Protein AF-A0AAD4UUZ1-F1 (afdb_monomer_lite)

Foldseek 3Di:
DEECEQLDALQEHHDQPPPVRALVVSVVCCVPPVLVDDQQDKYQYHDDPPRADPVRHRIDGSVVCVVSVVSHCVPSVVRVPPD

Radius of gyration: 12.46 Å; chains: 1; bounding box: 26×26×36 Å

pLDDT: mean 87.06, std 7.43, range [58.41, 96.88]

Secondary structure (DSSP, 8-state):
-EEEETSSBTTB---SSSTT--HHHHHHHIIIIITTS-TTPEEEE---TT---TT----EEHHHHHHTHHHHHHHHHHHHH--

Sequence (83 aa):
MAFTGDALLIRGCGRTDFQGGSSHQLYKSVHSQIFTLPKNTLIYPRLTKDETYPDGKTTMSVYERKASIREFYGLIFPSLLQR

Organism: Prunus dulcis (NCBI:txid3755)

InterPro domains:
  IPR036866 Ribonuclease Z/Hydroxyacylglutathione hydrolase-like [G3DSA:3.60.15.10] (1-72)
  IPR036866 Ribonuclease Z/Hydroxyacylglutathione hydrolase-like [SSF56281] (2-70)
  IPR051682 Mitochondrial Persulfide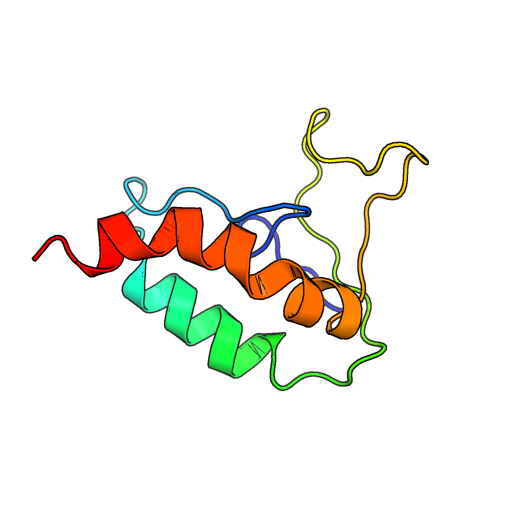 Dioxygenase [PTHR43084] (1-47)

Structure (mmCIF, N/CA/C/O backbone):
data_AF-A0AAD4UUZ1-F1
#
_entry.id   AF-A0AAD4UUZ1-F1
#
loop_
_atom_site.group_PDB
_atom_site.id
_atom_site.type_symbol
_atom_site.label_atom_id
_atom_site.label_alt_id
_atom_site.label_comp_id
_atom_site.label_asym_id
_atom_site.label_entity_id
_atom_site.label_seq_id
_atom_site.pdbx_PDB_ins_code
_atom_site.Cartn_x
_atom_site.Cartn_y
_atom_site.Cartn_z
_atom_site.occupancy
_atom_site.B_iso_or_equiv
_atom_site.auth_seq_id
_atom_site.auth_comp_id
_atom_site.auth_asym_id
_atom_site.auth_atom_id
_atom_site.pdbx_PDB_model_num
ATOM 1 N N . MET A 1 1 ? -0.099 -5.687 13.373 1.00 85.62 1 MET A N 1
ATOM 2 C CA . MET A 1 1 ? 0.719 -4.545 12.900 1.00 85.62 1 MET A CA 1
ATOM 3 C C . MET A 1 1 ? 1.446 -4.999 11.640 1.00 85.62 1 MET A C 1
ATOM 5 O O . MET A 1 1 ? 1.774 -6.177 11.575 1.00 85.62 1 MET A O 1
ATOM 9 N N . ALA A 1 2 ? 1.642 -4.130 10.649 1.00 92.38 2 ALA A N 1
ATOM 10 C CA . ALA A 1 2 ? 2.273 -4.454 9.367 1.00 92.38 2 ALA A CA 1
ATOM 11 C C . ALA A 1 2 ? 3.328 -3.398 9.010 1.00 92.38 2 ALA A C 1
ATOM 13 O O . ALA A 1 2 ? 3.015 -2.211 8.977 1.00 92.38 2 ALA A O 1
ATOM 14 N N . PHE A 1 3 ? 4.559 -3.823 8.731 1.00 92.38 3 PHE A N 1
ATOM 15 C CA . PHE A 1 3 ? 5.631 -2.946 8.257 1.00 92.38 3 PHE A CA 1
ATOM 16 C C . PHE A 1 3 ? 5.669 -2.996 6.732 1.00 92.38 3 PHE A C 1
ATOM 18 O O . PHE A 1 3 ? 5.853 -4.068 6.160 1.00 92.38 3 PHE A O 1
ATOM 25 N N . THR A 1 4 ? 5.452 -1.862 6.070 1.00 91.94 4 THR A N 1
ATOM 26 C CA . THR A 1 4 ? 5.282 -1.810 4.606 1.00 91.94 4 THR A CA 1
ATOM 27 C C . THR A 1 4 ? 6.497 -1.267 3.872 1.00 91.94 4 THR A C 1
ATOM 29 O O . THR A 1 4 ? 6.539 -1.344 2.645 1.00 91.94 4 THR A O 1
ATOM 32 N N . GLY A 1 5 ? 7.488 -0.739 4.599 1.00 90.50 5 GLY A N 1
ATOM 33 C CA . GLY A 1 5 ? 8.662 -0.114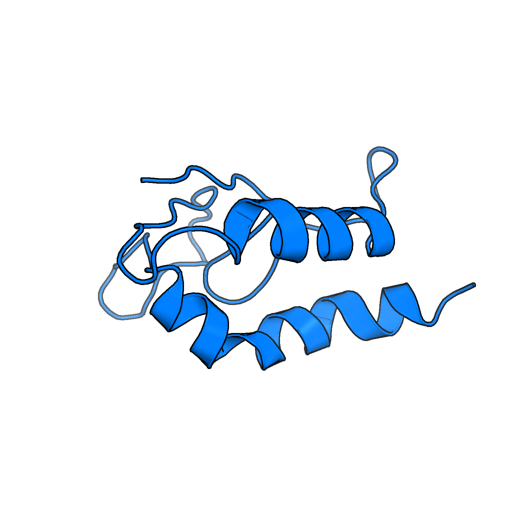 3.998 1.00 90.50 5 GLY A CA 1
ATOM 34 C C . GLY A 1 5 ? 8.245 0.941 2.973 1.00 90.50 5 GLY A C 1
ATOM 35 O O . GLY A 1 5 ? 7.358 1.748 3.246 1.00 90.50 5 GLY A O 1
ATOM 36 N N . ASP A 1 6 ? 8.834 0.870 1.782 1.00 89.44 6 ASP A N 1
ATOM 37 C CA . ASP A 1 6 ? 8.515 1.759 0.662 1.00 89.44 6 ASP A CA 1
ATOM 38 C C . ASP A 1 6 ? 7.327 1.279 -0.187 1.00 89.44 6 ASP A C 1
ATOM 40 O O . ASP A 1 6 ? 6.903 1.976 -1.100 1.00 89.44 6 ASP A O 1
ATOM 44 N N . ALA A 1 7 ? 6.726 0.115 0.082 1.00 89.00 7 ALA A N 1
ATOM 45 C CA . ALA A 1 7 ? 5.581 -0.347 -0.711 1.00 89.00 7 ALA A CA 1
ATOM 46 C C . ALA A 1 7 ? 4.324 0.516 -0.480 1.00 89.00 7 ALA A C 1
ATOM 48 O O . ALA A 1 7 ? 3.477 0.665 -1.361 1.00 89.00 7 ALA A O 1
ATOM 49 N N . LEU A 1 8 ? 4.187 1.091 0.714 1.00 89.06 8 LEU A N 1
ATOM 50 C CA . LEU A 1 8 ? 3.039 1.905 1.090 1.00 89.06 8 LEU A CA 1
ATOM 51 C C . LEU A 1 8 ? 3.485 3.003 2.048 1.00 89.06 8 LEU A C 1
ATOM 53 O O . LEU A 1 8 ? 4.072 2.681 3.079 1.00 89.06 8 LEU A O 1
ATOM 57 N N . LEU A 1 9 ? 3.169 4.255 1.712 1.00 88.44 9 LEU A N 1
ATOM 58 C CA . LEU A 1 9 ? 3.559 5.467 2.442 1.00 88.44 9 LEU A CA 1
ATOM 59 C C . LEU A 1 9 ? 2.320 6.251 2.896 1.00 88.44 9 LEU A C 1
ATOM 61 O O . LEU A 1 9 ? 1.193 5.905 2.519 1.00 88.44 9 LEU A O 1
ATOM 65 N N . ILE A 1 10 ? 2.513 7.304 3.706 1.00 84.06 10 ILE A N 1
ATOM 66 C CA . ILE A 1 10 ? 1.394 8.019 4.343 1.00 84.06 10 ILE A CA 1
ATOM 67 C C . ILE A 1 10 ? 0.428 8.663 3.342 1.00 84.06 10 ILE A C 1
ATOM 69 O O . ILE A 1 10 ? -0.785 8.651 3.553 1.00 84.06 10 ILE A O 1
ATOM 73 N N . ARG A 1 11 ? 0.953 9.131 2.210 1.00 80.94 11 ARG A N 1
ATOM 74 C CA . ARG A 1 11 ? 0.180 9.754 1.123 1.00 80.94 11 ARG A CA 1
ATOM 75 C C . ARG A 1 11 ? 0.583 9.233 -0.253 1.00 80.94 11 ARG A C 1
ATOM 77 O O . ARG A 1 11 ? 0.463 9.929 -1.255 1.00 80.94 11 ARG A O 1
ATOM 84 N N . GLY A 1 12 ? 1.097 8.007 -0.310 1.00 87.12 12 GLY A N 1
ATOM 85 C CA . GLY A 1 12 ? 1.623 7.481 -1.559 1.00 87.12 12 GLY A CA 1
ATOM 86 C C . GLY A 1 12 ? 2.224 6.090 -1.458 1.00 87.12 12 GLY A C 1
ATOM 87 O O . GLY A 1 12 ? 1.789 5.235 -0.679 1.00 87.12 12 GLY A O 1
ATOM 88 N N . CYS A 1 13 ? 3.220 5.864 -2.299 1.00 89.69 13 CYS A N 1
ATOM 89 C CA . CYS A 1 13 ? 4.030 4.662 -2.341 1.00 89.69 13 CYS A CA 1
ATOM 90 C C . CYS A 1 13 ? 5.413 5.002 -2.891 1.00 89.69 13 CYS A C 1
ATOM 92 O O . CYS A 1 13 ? 5.602 6.026 -3.547 1.00 89.69 13 CYS A O 1
ATOM 94 N N . GLY A 1 14 ? 6.364 4.114 -2.648 1.00 87.69 14 GLY A N 1
ATOM 95 C CA . GLY A 1 14 ? 7.702 4.200 -3.196 1.00 87.69 14 GLY A CA 1
ATOM 96 C C . GLY A 1 14 ? 7.714 4.103 -4.716 1.00 87.69 14 GLY A C 1
ATOM 97 O O . GLY A 1 14 ? 6.767 3.653 -5.370 1.00 87.69 14 GLY A O 1
ATOM 98 N N . ARG A 1 15 ? 8.839 4.540 -5.274 1.00 88.31 15 ARG A N 1
ATOM 99 C CA . ARG A 1 15 ? 9.099 4.513 -6.710 1.00 88.31 15 ARG A CA 1
ATOM 100 C C . ARG A 1 15 ? 9.172 3.081 -7.248 1.00 88.31 15 ARG A C 1
ATOM 102 O O . ARG A 1 15 ? 9.551 2.156 -6.535 1.00 88.31 15 ARG A O 1
ATOM 109 N N . THR A 1 16 ? 8.834 2.907 -8.523 1.00 88.75 16 THR A N 1
ATOM 110 C CA . THR A 1 16 ? 8.810 1.589 -9.193 1.00 88.75 16 THR A CA 1
ATOM 111 C C . THR A 1 16 ? 9.578 1.561 -10.513 1.00 88.75 16 THR A C 1
ATOM 113 O O . THR A 1 16 ? 9.532 0.574 -11.225 1.00 88.75 16 THR A O 1
ATOM 116 N N . ASP A 1 17 ? 10.305 2.624 -10.828 1.00 85.19 17 ASP A N 1
ATOM 117 C CA . ASP A 1 17 ? 11.079 2.836 -12.057 1.00 85.19 17 ASP A CA 1
ATOM 118 C C . ASP A 1 17 ? 12.578 2.502 -11.901 1.00 85.19 17 ASP A C 1
ATOM 120 O O . ASP A 1 17 ? 13.349 2.604 -12.850 1.00 85.19 17 ASP A O 1
ATOM 124 N N . PHE A 1 18 ? 13.008 2.110 -10.700 1.00 86.06 18 PHE A N 1
ATOM 125 C CA . PHE A 1 18 ? 14.388 1.748 -10.369 1.00 86.06 18 PHE A CA 1
ATOM 126 C C . PHE A 1 18 ? 14.441 0.355 -9.733 1.00 86.06 18 PHE A C 1
ATOM 128 O O . PHE A 1 18 ? 13.421 -0.177 -9.303 1.00 86.06 18 PHE A O 1
ATOM 135 N N . GLN A 1 19 ? 15.636 -0.241 -9.663 1.00 88.81 19 GLN A N 1
ATOM 136 C CA . GLN A 1 19 ? 15.884 -1.536 -8.999 1.00 88.81 19 GLN A CA 1
ATOM 137 C C . GLN A 1 19 ? 15.004 -2.700 -9.507 1.00 88.81 19 GLN A C 1
ATOM 139 O O . GLN A 1 19 ? 14.698 -3.620 -8.754 1.00 88.81 19 GLN A O 1
ATOM 144 N N . GLY A 1 20 ? 14.583 -2.662 -10.778 1.00 86.81 20 GLY A N 1
ATOM 145 C CA . GLY A 1 20 ? 13.670 -3.666 -11.338 1.00 86.81 20 GLY A CA 1
ATOM 146 C C . GLY A 1 20 ? 12.248 -3.591 -10.770 1.00 86.81 20 GLY A C 1
ATOM 147 O O . GLY A 1 20 ? 11.530 -4.589 -10.781 1.00 86.81 20 GLY A O 1
ATOM 148 N N . GLY A 1 21 ? 11.848 -2.430 -10.241 1.00 87.38 21 GLY A N 1
ATOM 149 C CA . GLY A 1 21 ? 10.503 -2.191 -9.741 1.00 87.38 21 GLY A CA 1
ATOM 150 C C . GLY A 1 21 ? 9.427 -2.346 -10.820 1.00 87.38 21 GLY A C 1
ATOM 151 O O . GLY A 1 21 ? 9.677 -2.259 -12.020 1.00 87.38 21 GLY A O 1
ATOM 152 N N . SER A 1 22 ? 8.194 -2.587 -10.375 1.00 91.38 22 SER A N 1
ATOM 153 C CA . SER A 1 22 ? 7.033 -2.678 -11.255 1.00 91.38 22 SER A CA 1
ATOM 154 C C . SER A 1 22 ? 5.798 -2.141 -10.550 1.00 91.38 22 SER A C 1
ATOM 156 O O . SER A 1 22 ? 5.390 -2.660 -9.508 1.00 91.38 22 SER A O 1
ATOM 158 N N . SER A 1 23 ? 5.160 -1.123 -11.133 1.00 91.06 23 SER A N 1
ATOM 159 C CA . SER A 1 23 ? 3.908 -0.565 -10.605 1.00 91.06 23 SER A CA 1
ATOM 160 C C . SER A 1 23 ? 2.781 -1.601 -10.614 1.00 91.06 23 SER A C 1
ATOM 162 O O . SER A 1 23 ? 1.955 -1.626 -9.704 1.00 91.06 23 SER A O 1
ATOM 164 N N . HIS A 1 24 ? 2.793 -2.520 -11.587 1.00 91.44 24 HIS A N 1
ATOM 165 C CA . HIS A 1 24 ? 1.866 -3.652 -11.650 1.00 91.44 24 HIS A CA 1
ATOM 166 C C . HIS A 1 24 ? 2.057 -4.608 -10.468 1.00 91.44 24 HIS A C 1
ATOM 168 O O . HIS A 1 24 ? 1.087 -5.004 -9.815 1.00 91.44 24 HIS A O 1
ATOM 174 N N . GLN A 1 25 ? 3.307 -4.963 -10.161 1.00 92.56 25 GLN A N 1
ATOM 175 C CA . GLN A 1 25 ? 3.611 -5.832 -9.027 1.00 92.56 25 GLN A CA 1
ATOM 176 C C . GLN A 1 25 ? 3.294 -5.147 -7.697 1.00 92.56 25 GLN A C 1
ATOM 178 O O . GLN A 1 25 ? 2.710 -5.775 -6.815 1.00 92.56 25 GLN A O 1
ATOM 183 N N . LEU A 1 26 ? 3.614 -3.856 -7.572 1.00 92.38 26 LEU A N 1
ATOM 184 C CA . LEU A 1 26 ? 3.282 -3.055 -6.399 1.00 92.38 26 LEU A CA 1
ATOM 185 C C . LEU A 1 26 ? 1.770 -3.042 -6.150 1.00 92.38 26 LEU A C 1
ATOM 187 O O . LEU A 1 26 ? 1.324 -3.385 -5.055 1.00 92.38 26 LEU A O 1
ATOM 191 N N . TYR A 1 27 ? 0.982 -2.726 -7.180 1.00 92.12 27 TYR A N 1
ATOM 192 C CA . TYR A 1 27 ? -0.477 -2.742 -7.117 1.00 92.12 27 TYR A CA 1
ATOM 193 C C . TYR A 1 27 ? -1.009 -4.094 -6.625 1.00 92.12 27 TY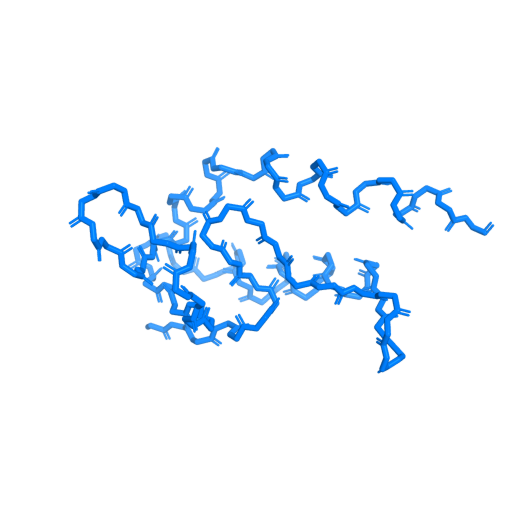R A C 1
ATOM 195 O O . TYR A 1 27 ? -1.771 -4.157 -5.654 1.00 92.12 27 TYR A O 1
ATOM 203 N N . LYS A 1 28 ? -0.551 -5.192 -7.242 1.00 93.50 28 LYS A N 1
ATOM 204 C CA . LYS A 1 28 ? -0.974 -6.548 -6.874 1.00 93.50 28 LYS A CA 1
ATOM 205 C C . LYS A 1 28 ? -0.609 -6.886 -5.428 1.00 93.50 28 LYS A C 1
ATOM 207 O O . LYS A 1 28 ? -1.446 -7.429 -4.705 1.00 93.50 28 LYS A O 1
ATOM 212 N N . SER A 1 29 ? 0.606 -6.564 -4.990 1.00 93.31 29 SER A N 1
ATOM 213 C CA . SER A 1 29 ? 1.071 -6.832 -3.624 1.00 93.31 29 SER A CA 1
ATOM 214 C C . SER A 1 29 ? 0.255 -6.071 -2.582 1.00 93.31 29 SER A C 1
ATOM 216 O O . SER A 1 29 ? -0.211 -6.672 -1.616 1.00 93.31 29 SER A O 1
ATOM 218 N N . VAL A 1 30 ? -0.005 -4.780 -2.801 1.00 92.06 30 VAL A N 1
ATOM 219 C CA . VAL A 1 30 ? -0.816 -3.967 -1.880 1.00 92.06 30 VAL A CA 1
ATOM 220 C C . VAL A 1 30 ? -2.231 -4.539 -1.748 1.00 92.06 30 VAL A C 1
ATOM 222 O O . VAL A 1 30 ? -2.731 -4.712 -0.634 1.00 92.06 30 VAL A O 1
ATOM 225 N N . HIS A 1 31 ? -2.863 -4.902 -2.866 1.00 92.62 31 HIS A N 1
ATOM 226 C CA . HIS A 1 31 ? -4.229 -5.428 -2.861 1.00 92.62 31 HIS A CA 1
ATOM 227 C C . HIS A 1 31 ? -4.352 -6.827 -2.255 1.00 92.62 31 HIS A C 1
ATOM 229 O O . HIS A 1 31 ? -5.318 -7.093 -1.544 1.00 92.62 31 HIS A O 1
ATOM 235 N N . SER A 1 32 ? -3.391 -7.711 -2.526 1.00 94.88 32 SER A N 1
ATOM 236 C CA . SER A 1 32 ? -3.443 -9.105 -2.067 1.00 94.88 32 SER A CA 1
ATOM 237 C C . SER A 1 32 ? -2.928 -9.301 -0.641 1.00 94.88 32 SER A C 1
ATOM 239 O O . SER A 1 32 ? -3.413 -10.195 0.051 1.00 94.88 32 SER A O 1
ATOM 241 N N . GLN A 1 33 ? -1.985 -8.473 -0.182 1.00 94.00 33 GLN A N 1
ATOM 242 C CA . GLN A 1 33 ? -1.330 -8.662 1.117 1.00 94.00 33 GLN A CA 1
ATOM 243 C C . GLN A 1 33 ? -1.738 -7.623 2.161 1.00 94.00 33 GLN A C 1
ATOM 245 O O . GLN A 1 33 ? -1.941 -7.979 3.314 1.00 94.00 33 GLN A O 1
ATOM 250 N N . ILE A 1 34 ? -1.859 -6.343 1.791 1.00 92.38 34 ILE A N 1
ATOM 251 C CA . ILE A 1 34 ? -2.101 -5.267 2.770 1.00 92.38 34 ILE A CA 1
ATOM 252 C C . ILE A 1 34 ? -3.599 -5.033 2.950 1.00 92.38 34 ILE A C 1
ATOM 254 O O . ILE A 1 34 ? -4.097 -4.938 4.070 1.00 92.38 34 ILE A O 1
ATOM 258 N N . PHE A 1 35 ? -4.35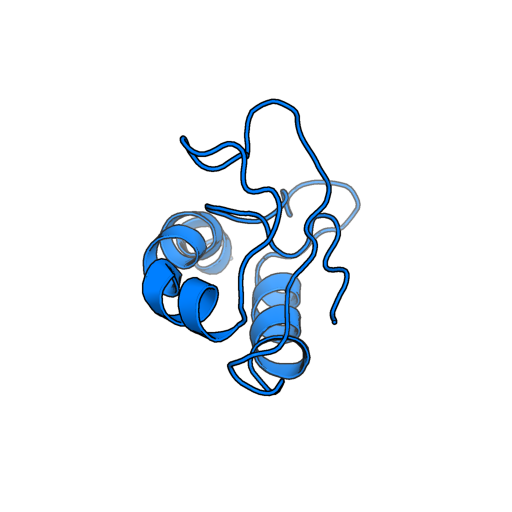4 -4.951 1.855 1.00 92.38 35 PHE A N 1
ATOM 259 C CA . PHE A 1 35 ? -5.790 -4.663 1.919 1.00 92.38 35 PHE A CA 1
ATOM 260 C C . PHE A 1 35 ? -6.655 -5.853 2.322 1.00 92.38 35 PHE A C 1
ATOM 262 O O . PHE A 1 35 ? -7.850 -5.669 2.568 1.00 92.38 35 PHE A O 1
ATOM 269 N N . THR A 1 36 ? -6.071 -7.036 2.446 1.00 95.12 36 THR A N 1
ATOM 270 C CA . THR A 1 36 ? -6.712 -8.224 3.018 1.00 95.12 36 THR A CA 1
ATOM 271 C C . THR A 1 36 ? -6.623 -8.261 4.546 1.00 95.12 36 THR A C 1
ATOM 273 O O . THR A 1 36 ? -7.370 -9.004 5.178 1.00 95.12 36 THR A O 1
ATOM 276 N N . LEU A 1 37 ? -5.777 -7.424 5.157 1.00 95.31 37 LEU A N 1
ATOM 277 C CA . LEU A 1 37 ? -5.623 -7.353 6.609 1.00 95.31 37 LEU A CA 1
ATOM 278 C C . LEU A 1 37 ? -6.847 -6.715 7.298 1.00 95.31 37 LEU A C 1
ATOM 280 O O . LEU A 1 37 ? -7.569 -5.913 6.687 1.00 95.31 37 LEU A O 1
ATOM 284 N N . PRO A 1 38 ? -7.064 -7.006 8.599 1.00 96.88 38 PRO A N 1
ATOM 285 C CA . PRO A 1 38 ? -8.094 -6.351 9.398 1.00 96.88 38 PRO A CA 1
ATOM 286 C C . PRO A 1 38 ? -7.985 -4.825 9.351 1.00 96.88 38 PRO A C 1
ATOM 288 O O . PRO A 1 38 ? -6.888 -4.267 9.394 1.00 96.88 38 PRO A O 1
ATOM 291 N N . LYS A 1 39 ? -9.133 -4.140 9.315 1.00 94.00 39 LYS A N 1
ATOM 292 C CA . LYS A 1 39 ? -9.234 -2.675 9.162 1.00 94.00 39 LYS A CA 1
ATOM 293 C C . LYS A 1 39 ? -8.442 -1.880 10.210 1.00 94.00 39 LYS A C 1
ATOM 295 O O . LYS A 1 39 ? -7.907 -0.825 9.888 1.00 94.00 39 LYS A O 1
ATOM 300 N N . ASN A 1 40 ? -8.362 -2.390 11.436 1.00 94.50 40 ASN A N 1
ATOM 301 C CA . ASN A 1 40 ? -7.643 -1.792 12.563 1.00 94.50 40 ASN A CA 1
ATOM 302 C C . ASN A 1 40 ? -6.136 -2.105 12.570 1.00 94.50 40 ASN A C 1
ATOM 304 O O . ASN A 1 40 ? -5.427 -1.675 13.478 1.00 94.50 40 ASN A O 1
ATOM 308 N N . THR A 1 41 ? -5.632 -2.859 11.590 1.00 95.31 41 THR A N 1
ATOM 309 C CA . THR A 1 41 ? -4.203 -3.156 11.503 1.00 95.31 41 THR A CA 1
ATOM 310 C C . THR A 1 41 ? -3.436 -1.869 11.252 1.00 95.31 41 THR A C 1
ATOM 312 O O . THR A 1 41 ? -3.640 -1.214 10.232 1.00 95.31 41 THR A O 1
ATOM 315 N N . LEU A 1 42 ? -2.542 -1.531 12.180 1.00 93.50 42 LEU A N 1
ATOM 316 C CA . LEU A 1 42 ? -1.599 -0.432 12.020 1.00 93.50 42 LEU A CA 1
ATOM 317 C C . LEU A 1 42 ? -0.534 -0.790 10.980 1.00 93.50 42 LEU A C 1
ATOM 319 O O . LEU A 1 42 ? 0.075 -1.861 11.049 1.00 93.50 42 LEU A O 1
ATOM 323 N N . ILE A 1 43 ? -0.332 0.130 10.052 1.00 92.81 43 ILE A N 1
ATOM 324 C CA . ILE A 1 43 ? 0.637 0.162 8.970 1.00 92.81 43 ILE A CA 1
ATOM 325 C C . ILE A 1 43 ? 1.769 1.098 9.388 1.00 92.81 43 ILE A C 1
ATOM 327 O O . ILE A 1 43 ? 1.536 2.254 9.754 1.00 92.81 43 ILE A O 1
ATOM 331 N N . TYR A 1 44 ? 2.984 0.574 9.300 1.00 92.12 44 TYR A N 1
ATOM 332 C CA . TYR A 1 44 ? 4.235 1.249 9.606 1.00 92.12 44 TYR A CA 1
ATOM 333 C C . TYR A 1 44 ? 5.038 1.385 8.303 1.00 92.12 44 TYR A C 1
ATOM 335 O O . TYR A 1 44 ? 5.687 0.420 7.880 1.00 92.12 44 TYR A O 1
ATOM 343 N N . PRO A 1 45 ? 4.954 2.542 7.629 1.00 90.25 45 PRO A N 1
ATOM 344 C CA . PRO A 1 45 ? 5.731 2.821 6.429 1.00 90.25 45 PRO A CA 1
ATOM 345 C C . PRO A 1 45 ? 7.205 3.051 6.773 1.00 90.25 45 PRO A C 1
ATOM 347 O O . PRO A 1 45 ? 7.575 3.217 7.941 1.00 90.25 45 PRO A O 1
ATOM 350 N N . ARG A 1 46 ? 8.063 3.095 5.750 1.00 84.81 46 ARG A N 1
ATOM 351 C CA . ARG A 1 46 ? 9.405 3.649 5.932 1.00 84.81 46 ARG A CA 1
ATOM 352 C C . ARG A 1 46 ? 9.276 5.130 6.284 1.00 84.81 46 ARG A C 1
ATOM 354 O O . ARG A 1 46 ? 8.608 5.885 5.591 1.00 84.81 46 ARG A O 1
ATOM 361 N N . LEU A 1 47 ? 9.926 5.529 7.373 1.00 72.00 47 LEU A N 1
ATOM 362 C CA . LEU A 1 47 ? 9.916 6.911 7.833 1.00 72.00 47 LEU A CA 1
ATOM 363 C C . LEU A 1 47 ? 10.842 7.752 6.960 1.00 72.00 47 LEU A C 1
ATOM 365 O O . LEU A 1 47 ? 12.064 7.590 6.994 1.00 72.00 47 LEU A O 1
ATOM 369 N N . THR A 1 48 ? 10.255 8.672 6.210 1.00 63.72 48 THR A N 1
ATOM 370 C CA . THR A 1 48 ? 10.948 9.813 5.616 1.00 63.72 48 THR A CA 1
ATOM 371 C C . THR A 1 48 ? 10.541 11.060 6.404 1.00 63.72 48 THR A C 1
ATOM 373 O O . THR A 1 48 ? 9.434 11.136 6.938 1.00 63.72 48 THR A O 1
ATOM 376 N N . LYS A 1 49 ? 11.456 12.025 6.566 1.00 62.62 49 LYS A N 1
ATOM 377 C CA . LYS A 1 49 ? 11.212 13.217 7.405 1.00 62.62 49 LYS A CA 1
ATOM 378 C C . LYS A 1 49 ? 10.029 14.064 6.915 1.00 62.62 49 LYS A C 1
ATOM 380 O O . LYS A 1 49 ? 9.461 14.802 7.710 1.00 62.62 49 LYS A O 1
ATOM 385 N N . ASP A 1 50 ? 9.662 13.908 5.647 1.00 66.44 50 ASP A N 1
ATOM 386 C CA . ASP A 1 50 ? 8.674 14.728 4.950 1.00 66.44 50 ASP A CA 1
ATOM 387 C C . ASP A 1 50 ? 7.292 14.055 4.829 1.00 66.44 50 ASP A C 1
ATOM 389 O O . ASP A 1 50 ? 6.346 14.673 4.346 1.00 66.44 50 ASP A O 1
ATOM 393 N N . GLU A 1 51 ? 7.140 12.804 5.281 1.00 70.19 51 GLU A N 1
ATOM 394 C CA . GLU A 1 51 ? 5.895 12.031 5.144 1.00 70.19 51 GLU A CA 1
ATOM 395 C C . GLU A 1 51 ? 5.232 11.723 6.488 1.00 70.19 51 GLU A C 1
ATOM 397 O O . GLU A 1 51 ? 4.787 10.604 6.742 1.00 70.19 51 GLU A O 1
ATOM 402 N N . THR A 1 52 ? 5.148 12.719 7.365 1.00 77.88 52 THR A N 1
ATOM 403 C CA . THR A 1 52 ? 4.362 12.638 8.601 1.00 77.88 52 THR A CA 1
ATOM 404 C C . THR A 1 52 ? 3.035 13.374 8.454 1.00 77.88 52 THR A C 1
ATOM 406 O O . THR A 1 52 ? 2.876 14.290 7.642 1.00 77.88 52 THR A O 1
ATOM 409 N N . TYR A 1 53 ? 2.033 12.956 9.225 1.00 79.44 53 TYR A N 1
ATOM 410 C CA . TYR A 1 53 ? 0.818 13.754 9.363 1.00 79.44 53 TYR A CA 1
ATOM 411 C C . TYR A 1 53 ? 1.124 15.073 10.103 1.00 79.44 53 TYR A C 1
ATOM 413 O O . TYR A 1 53 ? 2.095 15.133 10.861 1.00 79.44 53 TYR A O 1
ATOM 421 N N . PRO A 1 54 ? 0.292 16.124 9.945 1.00 81.56 54 PRO A N 1
ATOM 422 C CA . PRO A 1 54 ? 0.490 17.403 10.637 1.00 81.56 54 PRO A CA 1
ATOM 423 C C . PRO A 1 54 ? 0.544 17.300 12.170 1.00 81.56 54 PRO A C 1
ATOM 425 O O . PRO A 1 54 ? 1.133 18.153 12.823 1.00 81.56 54 PRO A O 1
ATOM 428 N N . ASP A 1 55 ? -0.064 16.259 12.741 1.00 84.50 55 ASP A N 1
ATOM 429 C CA . ASP A 1 55 ? -0.048 15.935 14.172 1.00 84.50 55 ASP A CA 1
ATOM 430 C C . ASP A 1 55 ? 1.212 15.156 14.612 1.00 84.50 55 ASP A C 1
ATOM 432 O O . ASP A 1 55 ? 1.332 14.766 15.772 1.00 84.50 55 ASP A O 1
ATOM 436 N N . GLY A 1 56 ? 2.151 14.903 13.695 1.00 82.88 56 GLY A N 1
ATOM 437 C CA . GLY A 1 56 ? 3.356 14.112 13.931 1.00 82.88 56 GLY A CA 1
ATOM 438 C C . GLY A 1 56 ? 3.134 12.598 13.887 1.00 82.88 56 GLY A C 1
ATOM 439 O O . GLY A 1 56 ? 4.077 11.840 14.131 1.00 82.88 56 GLY A O 1
ATOM 440 N N . LYS A 1 57 ? 1.924 12.119 13.562 1.00 8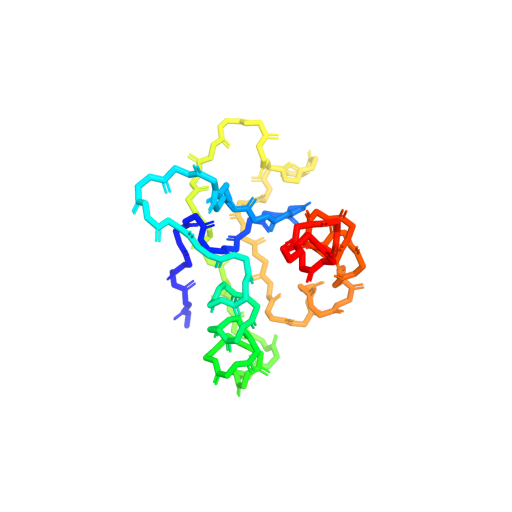4.19 57 LYS A N 1
ATOM 441 C CA . LYS A 1 57 ? 1.647 10.684 13.447 1.00 84.19 57 LYS A CA 1
ATOM 442 C C . LYS A 1 57 ? 2.439 10.091 12.279 1.00 84.19 57 LYS A C 1
ATOM 444 O O . LYS A 1 57 ? 2.441 10.602 11.159 1.00 84.19 57 LYS A O 1
ATOM 449 N N . THR A 1 58 ? 3.093 8.968 12.552 1.00 86.12 58 THR A N 1
ATOM 450 C CA . THR A 1 58 ? 3.966 8.242 11.613 1.00 86.12 58 THR A CA 1
ATOM 451 C C . THR A 1 58 ? 3.373 6.918 11.131 1.00 86.12 58 THR A C 1
ATOM 453 O O . THR A 1 58 ? 4.018 6.150 10.421 1.00 86.12 58 THR A O 1
ATOM 456 N N . THR A 1 59 ? 2.137 6.625 11.528 1.00 89.75 59 THR A N 1
ATOM 457 C CA . THR A 1 59 ? 1.446 5.367 11.236 1.00 89.75 59 THR A CA 1
ATOM 458 C C . THR A 1 59 ? 0.046 5.638 10.716 1.00 89.75 59 THR A C 1
ATOM 460 O O . THR A 1 59 ? -0.508 6.723 10.896 1.00 89.75 59 THR A O 1
ATOM 463 N N . MET A 1 60 ? -0.563 4.635 10.095 1.00 90.75 60 MET A N 1
ATOM 464 C CA . MET A 1 60 ? -1.982 4.674 9.747 1.00 90.75 60 MET A CA 1
ATOM 465 C C . MET A 1 60 ? -2.604 3.292 9.876 1.00 90.75 60 MET A C 1
ATOM 467 O O . MET A 1 60 ? -1.902 2.294 9.866 1.00 90.75 60 MET A O 1
ATOM 471 N N . SER A 1 61 ? -3.917 3.200 9.940 1.00 93.44 61 SER A N 1
ATOM 472 C CA . SER A 1 61 ? -4.639 1.937 9.834 1.00 93.44 61 SER A CA 1
ATOM 473 C C . SER A 1 61 ? -4.893 1.546 8.375 1.00 93.44 61 SER A C 1
ATOM 475 O O . SER A 1 61 ? -4.952 2.391 7.478 1.00 93.44 61 SER A O 1
ATOM 477 N N . VAL A 1 62 ? -5.129 0.255 8.128 1.00 92.94 62 VAL A N 1
ATOM 478 C CA . VAL A 1 62 ? -5.633 -0.237 6.830 1.00 92.94 62 VAL A CA 1
ATOM 479 C C . VAL A 1 62 ? -6.924 0.480 6.428 1.00 92.94 62 VAL A C 1
ATOM 481 O O . VAL A 1 62 ? -7.148 0.736 5.246 1.00 92.94 62 VAL A O 1
ATOM 484 N N . TYR A 1 63 ? -7.774 0.821 7.399 1.00 92.50 63 TYR A N 1
ATOM 485 C CA . TYR A 1 63 ? -8.975 1.613 7.160 1.00 92.50 63 TYR A CA 1
ATOM 486 C C . TYR A 1 63 ? -8.660 3.008 6.606 1.00 92.50 63 TYR A C 1
ATOM 488 O O . TYR A 1 63 ? -9.141 3.343 5.524 1.00 92.50 63 TYR A O 1
ATOM 496 N N . GLU A 1 64 ? -7.824 3.784 7.306 1.00 90.06 64 GLU A N 1
ATOM 497 C CA . GLU A 1 64 ? -7.392 5.120 6.864 1.00 90.06 64 GLU A CA 1
ATOM 498 C C . GLU A 1 64 ? 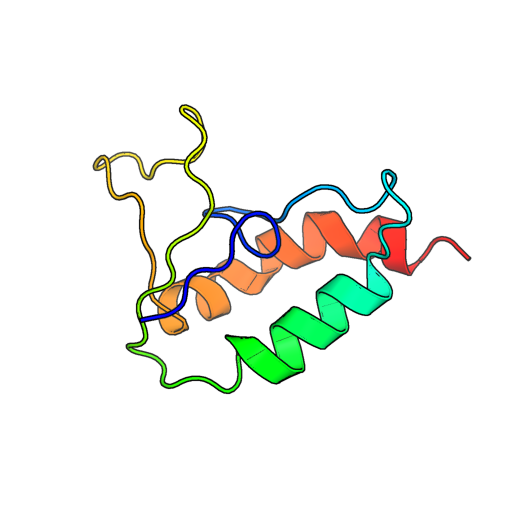-6.766 5.049 5.466 1.00 90.06 64 GLU A C 1
ATOM 500 O O . GLU A 1 64 ? -7.101 5.842 4.587 1.00 90.06 64 GLU A O 1
ATOM 505 N N . ARG A 1 65 ? -5.950 4.020 5.210 1.00 89.38 65 ARG A N 1
ATOM 506 C CA . ARG A 1 65 ? -5.319 3.830 3.904 1.00 89.38 65 ARG A CA 1
ATOM 507 C C . ARG A 1 65 ? -6.302 3.565 2.770 1.00 89.38 65 ARG A C 1
ATOM 509 O O . ARG A 1 65 ? -6.118 4.067 1.661 1.00 89.38 65 ARG A O 1
ATOM 516 N N . LYS A 1 66 ? -7.311 2.725 3.020 1.00 87.62 66 LYS A N 1
ATOM 517 C CA . LYS A 1 66 ? -8.371 2.437 2.044 1.00 87.62 66 LYS A CA 1
ATOM 518 C C . LYS A 1 66 ? -9.206 3.685 1.765 1.00 87.62 66 LYS A C 1
ATOM 520 O O . LYS A 1 66 ? -9.630 3.870 0.628 1.00 87.62 66 LYS A O 1
ATOM 525 N N . ALA A 1 67 ? -9.396 4.551 2.761 1.00 87.06 67 ALA A N 1
ATOM 526 C CA . ALA A 1 67 ? -10.075 5.831 2.579 1.00 87.06 67 ALA A CA 1
ATOM 527 C C . ALA A 1 67 ? -9.262 6.801 1.697 1.00 87.06 67 ALA A C 1
ATOM 529 O O . ALA A 1 67 ? -9.840 7.477 0.849 1.00 87.06 67 ALA A O 1
ATOM 530 N N . SER A 1 68 ? -7.928 6.808 1.810 1.00 84.69 68 SER A N 1
ATOM 531 C CA . SER A 1 68 ? -7.025 7.614 0.970 1.00 84.69 68 SER A CA 1
ATOM 532 C C . SER A 1 68 ? -6.529 6.897 -0.297 1.00 84.69 68 SER A C 1
ATOM 534 O O . SER A 1 68 ? -5.523 7.277 -0.897 1.00 84.69 68 SER A O 1
ATOM 536 N N . ILE A 1 69 ? -7.224 5.852 -0.769 1.00 85.69 69 ILE A N 1
ATOM 537 C CA . ILE A 1 69 ? -6.722 5.020 -1.876 1.00 85.69 69 ILE A CA 1
ATOM 538 C C . ILE A 1 69 ? -6.516 5.779 -3.194 1.00 85.69 69 ILE A C 1
ATOM 540 O O . ILE A 1 69 ? -5.669 5.405 -4.004 1.00 85.69 69 ILE A O 1
ATOM 544 N N . ARG A 1 70 ? -7.249 6.877 -3.389 1.00 85.56 70 ARG A N 1
ATOM 545 C CA . ARG A 1 70 ? -7.143 7.728 -4.579 1.00 85.56 70 ARG A CA 1
ATOM 546 C C . ARG A 1 70 ? -5.760 8.359 -4.739 1.00 85.56 70 ARG A C 1
ATOM 548 O O . ARG A 1 70 ? -5.288 8.432 -5.867 1.00 85.56 70 ARG A O 1
ATOM 555 N N . GLU A 1 71 ? -5.108 8.763 -3.647 1.00 85.00 71 GLU A N 1
ATOM 556 C CA . GLU A 1 71 ? -3.764 9.368 -3.685 1.00 85.00 71 GLU A CA 1
ATOM 557 C C . GLU A 1 71 ? -2.744 8.372 -4.253 1.00 85.00 71 GLU A C 1
ATOM 559 O O . GLU A 1 71 ? -1.955 8.693 -5.135 1.00 85.00 71 GLU A O 1
ATOM 564 N N . PHE A 1 72 ? -2.850 7.112 -3.838 1.00 86.44 72 PHE A N 1
ATOM 565 C CA . PHE A 1 72 ? -2.027 6.030 -4.367 1.00 86.44 72 PHE A CA 1
ATOM 566 C C . PHE A 1 72 ? -2.279 5.746 -5.836 1.00 86.44 72 PHE A C 1
ATOM 568 O O . PHE A 1 72 ? -1.322 5.617 -6.594 1.00 86.44 72 PHE A O 1
ATOM 575 N N . TYR A 1 73 ? -3.546 5.691 -6.253 1.00 87.69 73 TYR A N 1
ATOM 576 C CA . TYR A 1 73 ? -3.864 5.532 -7.668 1.00 87.69 73 TYR A CA 1
ATOM 577 C C . TYR A 1 73 ? -3.333 6.682 -8.514 1.00 87.69 73 TYR A C 1
ATOM 579 O O . TYR A 1 73 ? -2.811 6.419 -9.590 1.00 87.69 73 TYR A O 1
ATOM 587 N N . GLY A 1 74 ? -3.374 7.920 -8.019 1.00 86.19 74 GLY A N 1
ATOM 588 C CA . GLY A 1 74 ? -2.786 9.063 -8.719 1.00 86.19 74 GLY A CA 1
ATOM 589 C C . GLY A 1 74 ? -1.308 8.865 -9.076 1.00 86.19 74 GLY A C 1
ATOM 590 O O . GLY A 1 74 ? -0.881 9.309 -10.137 1.00 86.19 74 GLY A O 1
ATOM 591 N N . LEU A 1 75 ? -0.555 8.145 -8.238 1.00 85.00 75 LEU A N 1
ATOM 592 C CA . LEU A 1 75 ? 0.864 7.865 -8.466 1.00 85.00 75 LEU A CA 1
ATOM 593 C C . LEU A 1 75 ? 1.101 6.653 -9.371 1.00 85.00 75 LEU A C 1
ATOM 595 O O . LEU A 1 75 ? 1.963 6.705 -10.243 1.00 85.00 75 LEU A O 1
ATOM 599 N N . ILE A 1 76 ? 0.359 5.558 -9.177 1.00 86.19 76 ILE A N 1
ATOM 600 C CA . ILE A 1 76 ? 0.627 4.312 -9.913 1.00 86.19 76 ILE A CA 1
ATOM 601 C C . ILE A 1 76 ? -0.057 4.253 -11.281 1.00 86.19 76 ILE A C 1
ATOM 603 O O . ILE A 1 76 ? 0.450 3.585 -12.175 1.00 86.19 76 ILE A O 1
ATOM 607 N N . PHE A 1 77 ? -1.202 4.919 -11.466 1.00 87.69 77 PHE A N 1
ATOM 608 C CA . PHE A 1 77 ? -2.028 4.759 -12.667 1.00 87.69 77 PHE A CA 1
ATOM 609 C C . PHE A 1 77 ? -1.332 5.218 -13.958 1.00 87.69 77 PHE A C 1
ATOM 611 O O . PHE A 1 77 ? -1.404 4.469 -14.931 1.00 87.69 77 PHE A O 1
ATOM 618 N N . PRO A 1 78 ? -0.598 6.352 -13.998 1.00 85.44 78 PRO A N 1
ATOM 619 C CA . PRO A 1 78 ? 0.185 6.720 -15.179 1.00 85.44 78 PRO A CA 1
ATOM 620 C C . PRO A 1 78 ? 1.171 5.619 -15.589 1.00 85.44 78 PRO A C 1
ATOM 622 O O . PRO A 1 78 ? 1.233 5.257 -16.760 1.00 85.44 78 PRO A O 1
ATOM 625 N N . SER A 1 79 ? 1.865 5.022 -14.618 1.00 83.06 79 SER A N 1
ATOM 626 C CA . SER A 1 79 ? 2.822 3.936 -14.852 1.00 83.06 79 SER A CA 1
ATOM 627 C C . SER A 1 79 ? 2.159 2.601 -15.204 1.00 83.06 79 SER A C 1
ATOM 629 O O . SER A 1 79 ? 2.763 1.777 -15.880 1.00 83.06 79 SER A O 1
ATOM 631 N N . LEU A 1 80 ? 0.914 2.361 -14.776 1.00 83.12 80 LEU A N 1
ATOM 632 C CA . LEU A 1 80 ? 0.140 1.181 -15.187 1.00 83.12 80 LEU A CA 1
ATOM 633 C C . LEU A 1 80 ? -0.336 1.267 -16.647 1.00 83.12 80 LEU A C 1
ATOM 635 O O . LEU A 1 80 ? -0.544 0.233 -17.277 1.00 83.12 80 LEU A O 1
ATOM 639 N N . LEU A 1 81 ? -0.527 2.481 -17.175 1.00 85.50 81 LEU A N 1
ATOM 640 C CA . LEU A 1 81 ? -0.964 2.713 -18.556 1.00 85.50 81 LEU A CA 1
ATOM 641 C C . LEU A 1 81 ? 0.189 2.704 -19.567 1.00 85.50 81 LEU A C 1
ATOM 643 O O . LEU A 1 81 ? -0.052 2.534 -20.761 1.00 85.50 81 LEU A O 1
ATOM 647 N N . GLN A 1 82 ? 1.424 2.883 -19.103 1.00 74.88 82 GLN A N 1
ATOM 648 C CA . GLN A 1 82 ? 2.622 2.767 -19.925 1.00 74.88 82 GLN A CA 1
ATOM 649 C C . GLN A 1 82 ? 2.888 1.276 -20.189 1.00 74.88 82 GLN A C 1
ATOM 651 O O . GLN A 1 82 ? 3.260 0.531 -19.283 1.00 74.88 82 GLN A O 1
ATOM 656 N N . ARG A 1 83 ? 2.623 0.833 -21.422 1.00 58.41 83 ARG A N 1
ATOM 657 C CA . ARG A 1 83 ? 3.062 -0.460 -21.960 1.00 58.41 83 ARG A CA 1
ATOM 658 C C . ARG A 1 83 ? 4.271 -0.256 -22.851 1.00 58.41 83 ARG A C 1
ATOM 660 O O . ARG A 1 83 ? 4.197 0.664 -23.693 1.00 58.41 83 ARG A O 1
#